Protein AF-A0A2G2MTS8-F1 (afdb_monomer)

Secondary structure (DSSP, 8-state):
-------------S-TTS-HHHHHHHHHHHHHHHHHHHHHTT-HHHHHHHHHHHHHHHHT--

pLDDT: mean 81.07, std 18.89, range [45.97, 98.06]

Solvent-accessible surface area (backbone atoms only — not comparable to full-atom values): 3891 Å² total; per-residue (Å²): 140,84,87,81,81,78,74,73,78,70,75,80,79,85,53,85,87,59,56,72,63,61,54,48,50,53,52,51,53,51,43,52,52,50,32,53,52,25,55,75,68,69,34,61,69,58,25,52,49,40,54,50,52,54,50,51,61,66,67,72,58,131

Mean predicted aligned error: 10.79 Å

Foldseek 3Di:
DDDDPPPPPDDPPPCVPPPVVVVLVVVLVVLVVQLVVCVVVVVVVSNVVSVVVNVVSVVPDD

Nearest PDB structures (foldseek):
  6ipc-assembly2_J  TM=6.712E-01  e=9.772E-01  Homo sapiens

Sequence (62 aa):
MGTKTGGSAKPVAIMDGIPASAVREYISDMLAELCVVAKQGGQEDLHALLKLTTQALRNTTP

Structure (mmCIF, N/CA/C/O backbone):
data_AF-A0A2G2MTS8-F1
#
_entry.id   AF-A0A2G2MTS8-F1
#
loop_
_atom_site.group_PDB
_atom_site.id
_atom_site.type_symbol
_atom_site.label_atom_id
_atom_site.label_alt_id
_atom_site.label_comp_id
_atom_site.label_asym_id
_atom_site.label_entity_id
_atom_site.label_seq_id
_atom_site.pdbx_PDB_ins_code
_atom_site.Cartn_x
_atom_site.Cartn_y
_atom_site.Cartn_z
_atom_site.occupancy
_atom_site.B_iso_or_equiv
_atom_site.auth_seq_id
_atom_site.auth_comp_id
_a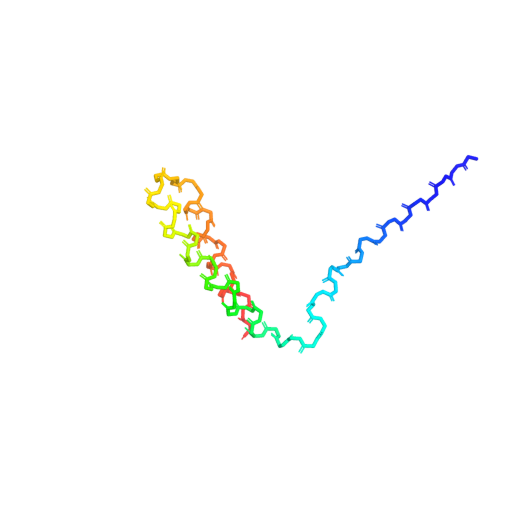tom_site.auth_asym_id
_atom_site.auth_atom_id
_atom_site.pdbx_PDB_model_num
ATOM 1 N N . MET A 1 1 ? 45.116 7.358 9.891 1.00 47.31 1 MET A N 1
ATOM 2 C CA . MET A 1 1 ? 43.812 7.863 10.372 1.00 47.31 1 MET A CA 1
ATOM 3 C C . MET A 1 1 ? 42.929 8.078 9.148 1.00 47.31 1 MET A C 1
ATOM 5 O O . MET A 1 1 ? 43.360 8.797 8.259 1.00 47.31 1 MET A O 1
ATOM 9 N N . GLY A 1 2 ? 41.776 7.402 9.062 1.00 45.97 2 G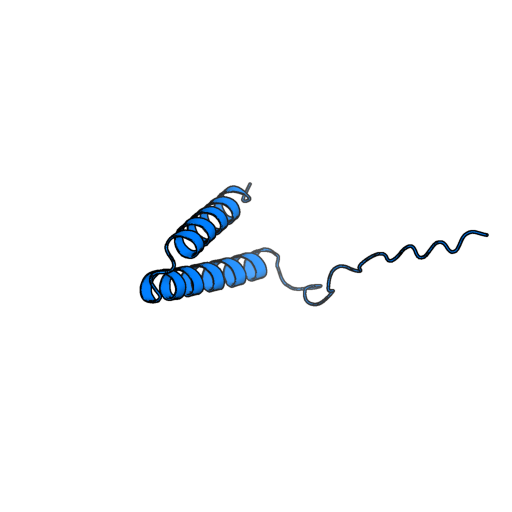LY A N 1
ATOM 10 C CA . GLY A 1 2 ? 40.762 7.628 8.019 1.00 45.97 2 GLY A CA 1
ATOM 11 C C . GLY A 1 2 ? 40.422 6.405 7.158 1.00 45.97 2 GLY A C 1
ATOM 12 O O . GLY A 1 2 ? 40.850 6.315 6.013 1.00 45.97 2 GLY A O 1
ATOM 13 N N . THR A 1 3 ? 39.627 5.472 7.686 1.00 49.56 3 THR A N 1
ATOM 14 C CA . THR A 1 3 ? 38.964 4.415 6.905 1.00 49.56 3 THR A CA 1
ATOM 15 C C . THR A 1 3 ? 37.736 4.997 6.207 1.00 49.56 3 THR A C 1
ATOM 17 O O . THR A 1 3 ? 36.776 5.390 6.869 1.00 49.56 3 THR A O 1
ATOM 20 N N . LYS A 1 4 ? 37.746 5.060 4.873 1.00 50.19 4 LYS A N 1
ATOM 21 C CA . LYS A 1 4 ? 36.596 5.508 4.076 1.00 50.19 4 LYS A CA 1
ATOM 22 C C . LYS A 1 4 ? 35.829 4.282 3.571 1.00 50.19 4 LYS A C 1
ATOM 24 O O . LYS A 1 4 ? 36.037 3.832 2.450 1.00 50.19 4 LYS A O 1
ATOM 29 N N . THR A 1 5 ? 34.956 3.716 4.402 1.00 52.81 5 THR A N 1
ATOM 30 C CA . THR A 1 5 ? 33.972 2.715 3.957 1.00 52.81 5 THR A CA 1
ATOM 31 C C . THR A 1 5 ? 32.825 3.439 3.262 1.00 52.81 5 THR A C 1
ATOM 33 O O . THR A 1 5 ? 31.795 3.740 3.861 1.00 52.81 5 THR A O 1
ATOM 36 N N . GLY A 1 6 ? 33.028 3.759 1.984 1.00 47.97 6 GLY A N 1
ATOM 37 C CA . GLY A 1 6 ? 31.956 4.136 1.068 1.00 47.97 6 GLY A CA 1
ATOM 38 C C . GLY A 1 6 ? 31.114 2.906 0.752 1.00 47.97 6 GLY A C 1
ATOM 39 O O . GLY A 1 6 ? 31.273 2.295 -0.299 1.00 47.97 6 GLY A O 1
ATOM 40 N N . GLY A 1 7 ? 30.266 2.504 1.698 1.00 46.75 7 GLY A N 1
ATOM 41 C CA . GLY A 1 7 ? 29.242 1.496 1.475 1.00 46.75 7 GLY A CA 1
ATOM 42 C C . GLY A 1 7 ? 28.173 2.072 0.559 1.00 46.75 7 GLY A C 1
ATOM 43 O O . GLY A 1 7 ? 27.150 2.557 1.030 1.00 46.75 7 GLY A O 1
ATOM 44 N N . SER A 1 8 ? 28.413 2.050 -0.752 1.00 55.09 8 SER A N 1
ATOM 45 C CA . SER A 1 8 ? 27.336 2.150 -1.729 1.00 55.09 8 SER A CA 1
ATOM 46 C C . SER A 1 8 ? 26.438 0.942 -1.498 1.00 55.09 8 SER A C 1
ATOM 48 O O . SER A 1 8 ? 26.774 -0.170 -1.906 1.00 55.09 8 SER A O 1
ATOM 50 N N . ALA A 1 9 ? 25.325 1.146 -0.794 1.00 55.38 9 ALA A N 1
ATOM 51 C CA . ALA A 1 9 ? 24.227 0.201 -0.806 1.00 55.38 9 ALA A CA 1
ATOM 52 C C . ALA A 1 9 ? 23.823 0.048 -2.275 1.00 55.38 9 ALA A C 1
ATOM 54 O O . ALA A 1 9 ? 23.196 0.935 -2.852 1.00 55.38 9 ALA A O 1
ATOM 55 N N . LYS A 1 10 ? 24.293 -1.026 -2.918 1.00 53.75 10 LYS A N 1
ATOM 56 C CA . LYS A 1 10 ? 23.821 -1.393 -4.246 1.00 53.75 10 LYS A CA 1
ATOM 57 C C . LYS A 1 10 ? 22.310 -1.558 -4.101 1.00 53.75 10 LYS A C 1
ATOM 59 O O . LYS A 1 10 ? 21.902 -2.332 -3.229 1.00 53.75 10 LYS A O 1
ATOM 64 N N . PRO A 1 11 ? 21.490 -0.838 -4.886 1.00 53.78 11 PRO A N 1
ATOM 65 C CA . PRO A 1 11 ? 20.080 -1.159 -4.984 1.00 53.78 11 PRO A CA 1
ATOM 66 C C . PRO A 1 11 ? 19.988 -2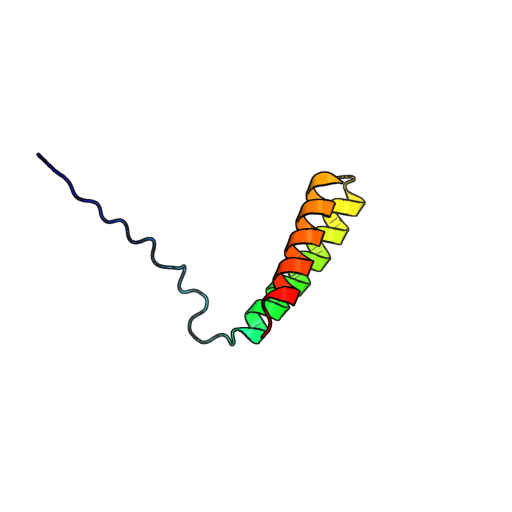.659 -5.230 1.00 53.78 11 PRO A C 1
ATOM 68 O O . PRO A 1 11 ? 20.743 -3.204 -6.037 1.00 53.78 11 PRO A O 1
ATOM 71 N N . VAL A 1 12 ? 19.156 -3.326 -4.445 1.00 55.53 12 VAL A N 1
ATOM 72 C CA . VAL A 1 12 ? 18.924 -4.761 -4.540 1.00 55.53 12 VAL A CA 1
ATOM 73 C C . VAL A 1 12 ? 18.565 -5.071 -5.998 1.00 55.53 12 VAL A C 1
ATOM 75 O O . VAL A 1 12 ? 17.476 -4.742 -6.457 1.00 55.53 12 VAL A O 1
ATOM 78 N N . ALA A 1 13 ? 19.514 -5.643 -6.743 1.00 55.66 13 ALA A N 1
ATOM 79 C CA . ALA A 1 13 ? 19.444 -5.892 -8.186 1.00 55.66 13 ALA A CA 1
ATOM 80 C C . ALA A 1 13 ? 18.529 -7.084 -8.524 1.00 55.66 13 ALA A C 1
ATOM 82 O O . ALA A 1 13 ? 18.851 -7.918 -9.361 1.00 55.66 13 ALA A O 1
ATOM 83 N N . ILE A 1 14 ? 17.397 -7.211 -7.828 1.00 57.38 14 ILE A N 1
ATOM 84 C CA . ILE A 1 14 ? 16.426 -8.296 -8.034 1.00 57.38 14 ILE A CA 1
ATOM 85 C C . ILE A 1 14 ? 15.481 -7.960 -9.210 1.00 57.38 14 ILE A C 1
ATOM 87 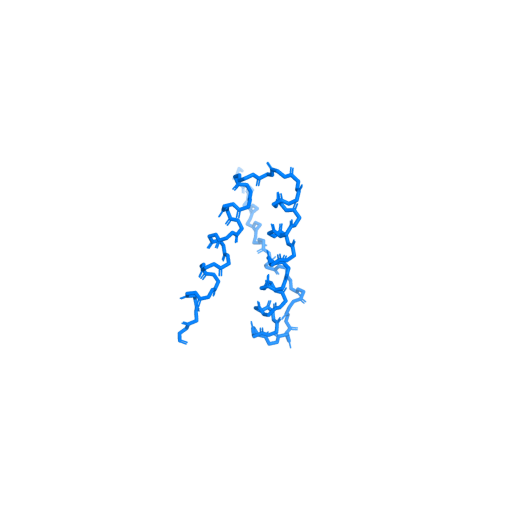O O . ILE A 1 14 ? 14.666 -8.781 -9.609 1.00 57.38 14 ILE A O 1
ATOM 91 N N . MET A 1 15 ? 15.591 -6.763 -9.801 1.00 56.75 15 MET A N 1
ATOM 92 C CA . MET A 1 15 ? 14.580 -6.219 -10.721 1.00 56.75 15 MET A CA 1
ATOM 93 C C . MET A 1 15 ? 15.143 -5.756 -12.070 1.00 56.75 15 MET A C 1
ATOM 95 O O . MET A 1 15 ? 14.403 -5.180 -12.866 1.00 56.75 15 MET A O 1
ATOM 99 N N . ASP A 1 16 ? 16.424 -6.013 -12.352 1.00 60.38 16 ASP A N 1
ATOM 100 C CA . ASP A 1 16 ? 16.985 -5.743 -13.678 1.00 60.38 16 ASP A CA 1
ATOM 101 C C . ASP A 1 16 ? 16.293 -6.654 -14.706 1.00 60.38 16 ASP A C 1
ATOM 103 O O . ASP A 1 16 ? 16.422 -7.876 -14.671 1.00 60.38 16 ASP A O 1
ATOM 107 N N . GLY A 1 17 ? 15.505 -6.047 -15.599 1.00 76.50 17 GLY A N 1
ATOM 108 C CA . GLY A 1 17 ? 14.744 -6.733 -16.650 1.00 76.50 17 GLY A CA 1
ATOM 109 C C . GLY A 1 17 ? 13.236 -6.857 -16.408 1.00 76.50 17 GLY A C 1
ATOM 110 O O . GLY A 1 17 ? 12.519 -7.245 -17.330 1.00 76.50 17 GLY A O 1
ATOM 111 N N . ILE A 1 18 ? 12.723 -6.491 -15.226 1.00 81.88 18 ILE A N 1
ATOM 112 C CA . ILE A 1 18 ? 11.273 -6.467 -14.977 1.00 81.88 18 ILE A CA 1
ATOM 113 C C . ILE A 1 18 ? 10.720 -5.095 -15.391 1.00 81.88 18 ILE A C 1
ATOM 115 O O . ILE A 1 18 ? 11.228 -4.071 -14.926 1.00 81.88 18 ILE A O 1
ATOM 119 N N . PRO A 1 19 ? 9.669 -5.028 -16.230 1.00 88.88 19 PRO A N 1
ATOM 120 C CA . PRO A 1 19 ? 9.035 -3.761 -16.563 1.00 88.88 19 PRO A CA 1
ATOM 121 C C . PRO A 1 19 ? 8.589 -3.019 -15.301 1.00 88.88 19 PRO A C 1
ATOM 123 O O . PRO A 1 19 ? 7.914 -3.584 -14.441 1.00 88.88 19 PRO A O 1
ATOM 126 N N . ALA A 1 20 ? 8.897 -1.724 -15.212 1.00 83.94 20 ALA A N 1
ATOM 127 C CA . ALA A 1 20 ? 8.488 -0.894 -14.078 1.00 83.94 20 ALA A CA 1
ATOM 128 C C . ALA A 1 20 ? 6.959 -0.866 -13.866 1.00 83.94 20 ALA A C 1
ATOM 130 O O . ALA A 1 20 ? 6.499 -0.540 -12.775 1.00 83.94 20 ALA A O 1
ATOM 131 N N . SER A 1 21 ? 6.169 -1.187 -14.897 1.00 88.38 21 SER A N 1
ATOM 132 C CA . SER A 1 21 ? 4.718 -1.387 -14.807 1.00 88.38 21 SER A CA 1
ATOM 133 C C . SER A 1 21 ? 4.354 -2.646 -14.020 1.00 88.38 21 SER A C 1
ATOM 135 O O . S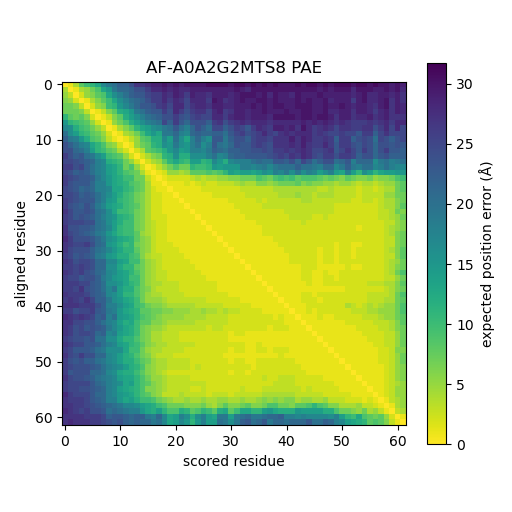ER A 1 21 ? 3.576 -2.545 -13.081 1.00 88.38 21 SER A O 1
ATOM 137 N N . ALA A 1 22 ? 4.967 -3.791 -14.332 1.00 89.06 22 ALA A N 1
ATOM 138 C CA . ALA A 1 22 ? 4.741 -5.055 -13.627 1.00 89.06 22 ALA A CA 1
ATOM 139 C C . ALA A 1 22 ? 5.158 -4.961 -12.152 1.00 89.06 22 ALA A C 1
ATOM 141 O O . ALA A 1 22 ? 4.474 -5.451 -11.260 1.00 89.06 22 ALA A O 1
ATOM 142 N N . VAL A 1 23 ? 6.254 -4.248 -11.881 1.00 88.81 23 VAL A N 1
ATOM 143 C CA . VAL A 1 23 ? 6.679 -3.914 -10.516 1.00 88.81 23 VAL A CA 1
ATOM 144 C C . VAL A 1 23 ? 5.622 -3.085 -9.788 1.00 88.81 23 VAL A C 1
ATOM 146 O O . VAL A 1 23 ? 5.305 -3.354 -8.631 1.00 88.81 23 VAL A O 1
ATOM 149 N N . ARG A 1 24 ? 5.079 -2.062 -10.456 1.00 88.12 24 ARG A N 1
ATOM 150 C CA . ARG A 1 24 ? 4.042 -1.192 -9.891 1.00 88.12 24 ARG A CA 1
ATOM 151 C C . ARG A 1 24 ? 2.754 -1.946 -9.598 1.00 88.12 24 ARG A C 1
ATOM 153 O O . ARG A 1 24 ? 2.164 -1.715 -8.549 1.00 88.12 24 ARG A O 1
ATOM 160 N N . GLU A 1 25 ? 2.343 -2.819 -10.507 1.00 90.94 25 GLU A N 1
ATOM 161 C CA . GLU A 1 25 ? 1.163 -3.669 -10.359 1.00 90.94 25 GLU A CA 1
ATOM 162 C C . GLU A 1 25 ? 1.326 -4.605 -9.160 1.00 90.94 25 GLU A C 1
ATOM 164 O O . GLU A 1 25 ? 0.520 -4.551 -8.237 1.00 90.94 25 GLU A O 1
ATOM 169 N N . TYR A 1 26 ? 2.457 -5.312 -9.076 1.00 92.94 26 TYR A N 1
ATOM 170 C CA . TYR A 1 26 ? 2.776 -6.167 -7.932 1.00 92.94 26 TYR A CA 1
ATOM 171 C C . TYR A 1 26 ? 2.747 -5.413 -6.591 1.00 92.94 26 TYR A C 1
ATOM 173 O O . TYR A 1 26 ? 2.168 -5.883 -5.611 1.00 92.94 26 TYR A O 1
ATOM 181 N N . ILE A 1 27 ? 3.353 -4.222 -6.531 1.00 92.25 27 ILE A N 1
ATOM 182 C CA . ILE A 1 27 ? 3.331 -3.392 -5.316 1.00 92.25 27 ILE A CA 1
ATOM 183 C C . ILE A 1 27 ? 1.901 -2.928 -5.000 1.00 92.25 27 ILE A C 1
ATOM 185 O O . ILE A 1 27 ? 1.517 -2.901 -3.832 1.00 92.25 27 ILE A O 1
ATOM 189 N N . SER A 1 28 ? 1.110 -2.566 -6.013 1.00 93.19 28 SER A N 1
ATOM 190 C CA . SER A 1 28 ? -0.284 -2.149 -5.836 1.00 93.19 28 SER A CA 1
ATOM 191 C C . SER A 1 28 ? -1.140 -3.273 -5.248 1.00 93.19 28 SER A C 1
ATOM 193 O O . SER A 1 28 ? -1.891 -3.025 -4.302 1.00 93.19 28 SER A O 1
ATOM 195 N N . ASP A 1 29 ? -0.998 -4.493 -5.761 1.00 95.00 29 ASP A N 1
ATOM 196 C CA . ASP A 1 29 ? -1.737 -5.663 -5.277 1.00 95.00 29 ASP A CA 1
ATOM 197 C C . ASP A 1 29 ? -1.349 -6.002 -3.835 1.00 95.00 29 ASP A C 1
ATOM 199 O O . ASP A 1 29 ? -2.215 -6.144 -2.968 1.00 95.00 29 ASP A O 1
ATOM 203 N N . MET A 1 30 ? -0.048 -5.990 -3.530 1.00 96.31 30 MET A N 1
ATOM 204 C CA . MET A 1 30 ? 0.450 -6.185 -2.167 1.00 96.31 30 MET A CA 1
ATOM 205 C C . MET A 1 30 ? -0.120 -5.143 -1.191 1.00 96.31 30 MET A C 1
ATOM 207 O O . MET A 1 30 ? -0.558 -5.485 -0.092 1.00 96.31 30 MET A O 1
ATOM 211 N N . LEU A 1 31 ? -0.135 -3.861 -1.570 1.00 96.38 31 LEU A N 1
ATOM 212 C CA . LEU A 1 31 ? -0.693 -2.798 -0.727 1.00 96.38 31 LEU A CA 1
ATOM 213 C C . LEU A 1 31 ? -2.197 -2.982 -0.485 1.00 96.38 31 LEU A C 1
ATOM 215 O O . LEU A 1 31 ? -2.677 -2.684 0.615 1.00 96.38 31 LEU A O 1
ATOM 219 N N . ALA A 1 32 ? -2.936 -3.478 -1.480 1.00 95.56 32 ALA A N 1
ATOM 220 C CA . ALA A 1 32 ? -4.357 -3.774 -1.340 1.00 95.56 32 ALA A CA 1
ATOM 221 C C . ALA A 1 32 ? -4.598 -4.905 -0.327 1.00 95.56 32 ALA A C 1
ATOM 223 O O . ALA A 1 32 ? -5.430 -4.749 0.573 1.00 95.56 32 ALA A O 1
ATOM 224 N N . GLU A 1 33 ? -3.836 -5.995 -0.414 1.00 97.44 33 GLU A N 1
ATOM 225 C CA . GLU A 1 33 ? -3.908 -7.104 0.545 1.00 97.44 33 GLU A CA 1
ATOM 226 C C . GLU A 1 33 ? -3.557 -6.649 1.967 1.00 97.44 33 GLU A C 1
ATOM 228 O O . GLU A 1 33 ? -4.304 -6.909 2.914 1.00 97.44 33 GLU A O 1
ATOM 233 N N . LEU A 1 34 ? -2.473 -5.885 2.121 1.00 97.50 34 LEU A N 1
ATOM 234 C CA . LEU A 1 34 ? -2.059 -5.353 3.419 1.00 97.50 34 LEU A CA 1
ATOM 235 C C . LEU A 1 34 ? -3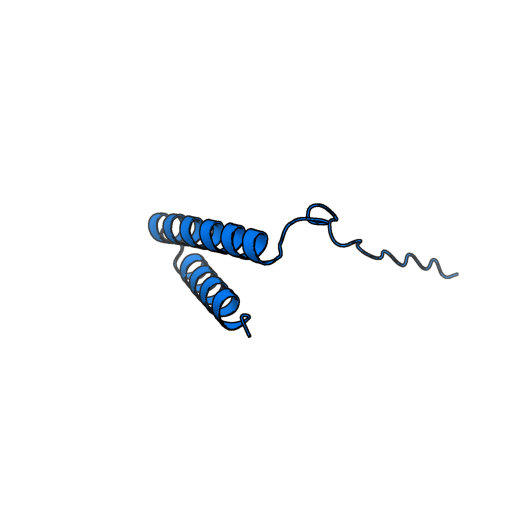.111 -4.416 4.024 1.00 97.50 34 LEU A C 1
ATOM 237 O O . LEU A 1 34 ? -3.315 -4.444 5.237 1.00 97.50 34 LEU A O 1
ATOM 241 N N . CYS A 1 35 ? -3.817 -3.617 3.213 1.00 97.38 35 CYS A N 1
ATOM 242 C CA . CYS A 1 35 ? -4.924 -2.791 3.707 1.00 97.38 35 CYS A CA 1
ATOM 243 C C . CYS A 1 35 ? -6.046 -3.650 4.298 1.00 97.38 35 CYS A C 1
ATOM 245 O O . CYS A 1 35 ? -6.589 -3.310 5.352 1.00 97.38 35 CYS A O 1
ATOM 247 N N . VAL A 1 36 ? -6.395 -4.756 3.632 1.00 97.19 36 VAL A N 1
ATOM 248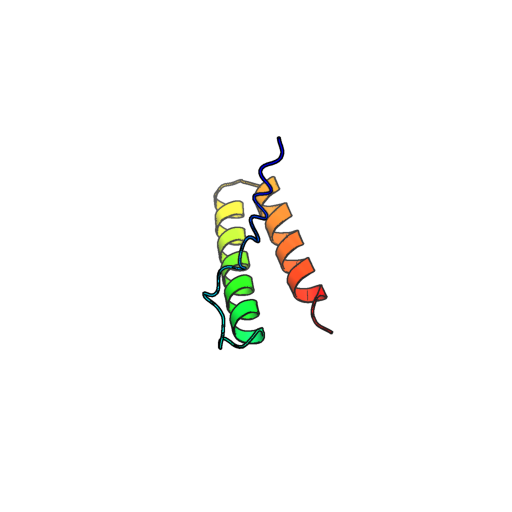 C CA . VAL A 1 36 ? -7.419 -5.691 4.118 1.00 97.19 36 VAL A CA 1
ATOM 249 C C . VAL A 1 36 ? -6.982 -6.306 5.444 1.00 97.19 36 VAL A C 1
ATOM 251 O O . VAL A 1 36 ? -7.755 -6.278 6.402 1.00 97.19 36 VAL A O 1
ATOM 254 N N . VAL A 1 37 ? -5.738 -6.784 5.527 1.00 97.69 37 VAL A N 1
ATOM 255 C CA . VAL A 1 37 ? -5.179 -7.379 6.750 1.00 97.69 37 VAL A CA 1
ATOM 256 C C . VAL A 1 37 ? -5.139 -6.365 7.897 1.00 97.69 37 VAL A C 1
ATOM 258 O O . VAL A 1 37 ? -5.600 -6.670 8.995 1.00 97.69 37 VAL A O 1
ATOM 261 N N . ALA A 1 38 ? -4.657 -5.144 7.651 1.00 97.88 38 ALA A N 1
ATOM 262 C CA . ALA A 1 38 ? -4.579 -4.095 8.669 1.00 97.88 38 ALA A CA 1
ATOM 263 C C . ALA A 1 38 ? -5.968 -3.719 9.207 1.00 97.88 38 ALA A C 1
ATOM 265 O O . ALA A 1 38 ? -6.156 -3.615 10.420 1.00 97.88 38 ALA A O 1
ATOM 266 N N . LYS A 1 39 ? -6.963 -3.590 8.318 1.00 97.12 39 LYS A N 1
ATOM 267 C CA . LYS A 1 39 ? -8.351 -3.308 8.702 1.00 97.12 39 LYS A CA 1
ATOM 268 C C . LYS A 1 39 ? -8.967 -4.451 9.511 1.00 97.12 39 LYS A C 1
ATOM 270 O O . LYS A 1 39 ? -9.610 -4.202 10.525 1.00 97.12 39 LYS A O 1
ATOM 275 N N . GLN A 1 40 ? -8.775 -5.699 9.084 1.00 97.88 40 GLN A N 1
ATOM 276 C CA . GLN A 1 40 ? -9.276 -6.873 9.811 1.00 97.88 40 GLN A CA 1
ATOM 277 C C . GLN A 1 40 ? -8.610 -7.029 11.184 1.00 97.88 40 GLN A C 1
ATOM 279 O O . GLN A 1 40 ? -9.262 -7.449 12.136 1.00 97.88 40 GLN A O 1
ATOM 284 N N . GLY A 1 41 ? -7.335 -6.656 11.296 1.00 97.50 41 GLY A N 1
ATOM 285 C CA . GLY A 1 41 ? -6.581 -6.668 12.546 1.00 97.50 41 GLY A CA 1
ATOM 286 C C . GLY A 1 41 ? -6.852 -5.483 13.480 1.00 97.50 41 GLY A C 1
ATOM 287 O O . GLY A 1 41 ? -6.218 -5.416 14.530 1.00 97.50 41 GLY A O 1
ATOM 288 N N . GLY A 1 42 ? -7.731 -4.541 13.115 1.00 97.38 42 GLY A N 1
ATOM 289 C CA . GLY A 1 42 ? -8.014 -3.337 13.911 1.00 97.38 42 GLY A CA 1
ATOM 290 C C . GLY A 1 42 ? -6.839 -2.355 14.006 1.00 97.38 42 GLY A C 1
ATOM 291 O O . GLY A 1 42 ? -6.764 -1.560 14.940 1.00 97.38 42 GLY A O 1
ATOM 292 N N . GLN A 1 43 ? -5.895 -2.418 13.065 1.00 98.06 43 GLN A N 1
ATOM 293 C CA . GLN A 1 43 ? -4.696 -1.580 13.037 1.00 98.06 43 GLN A CA 1
ATOM 294 C C . GLN A 1 43 ? -4.976 -0.312 12.225 1.00 98.06 43 GLN A C 1
ATOM 296 O O . GLN A 1 43 ? -4.520 -0.173 11.089 1.00 98.06 43 GLN A O 1
ATOM 301 N N . GLU A 1 44 ? -5.759 0.606 12.793 1.00 96.81 44 GLU A N 1
ATOM 302 C CA . GLU A 1 44 ? -6.252 1.796 12.079 1.00 96.81 44 GLU A CA 1
ATOM 303 C C . GLU A 1 44 ? -5.126 2.712 11.575 1.00 96.81 44 GLU A C 1
ATOM 305 O O . GLU A 1 44 ? -5.179 3.167 10.431 1.00 96.81 44 GLU A O 1
ATOM 310 N N . ASP A 1 45 ? -4.066 2.914 12.363 1.00 97.44 45 ASP A N 1
ATOM 311 C CA . ASP A 1 45 ? -2.919 3.737 11.951 1.00 97.44 45 ASP A CA 1
ATOM 312 C C . ASP A 1 45 ? -2.170 3.117 10.765 1.00 97.44 45 ASP A C 1
ATOM 314 O O . ASP A 1 45 ? -1.822 3.805 9.801 1.00 97.44 45 ASP A O 1
ATOM 318 N N . LEU A 1 46 ? -1.964 1.795 10.794 1.00 97.25 46 LEU A N 1
ATOM 319 C CA . LEU A 1 46 ? -1.327 1.078 9.691 1.00 97.25 46 LEU A CA 1
ATOM 320 C C . LEU A 1 46 ? -2.214 1.103 8.444 1.00 97.25 46 LEU A C 1
ATOM 322 O O . LEU A 1 46 ? -1.731 1.357 7.342 1.00 97.25 46 LEU A O 1
ATOM 326 N N . HIS A 1 47 ? -3.515 0.882 8.608 1.00 97.75 47 HIS A N 1
ATOM 327 C CA . HIS A 1 47 ? -4.479 0.951 7.516 1.00 97.75 47 HIS A CA 1
ATOM 328 C C . HIS A 1 47 ? -4.512 2.353 6.882 1.00 97.75 47 HIS A C 1
ATOM 330 O O . HIS A 1 47 ? -4.507 2.473 5.653 1.00 97.75 47 HIS A O 1
ATOM 336 N N . ALA A 1 48 ? -4.472 3.419 7.688 1.00 96.94 48 ALA A N 1
ATOM 337 C CA . ALA A 1 48 ? -4.384 4.792 7.200 1.00 96.94 48 ALA A CA 1
ATOM 338 C C . ALA A 1 48 ? -3.082 5.044 6.422 1.00 96.94 48 ALA A C 1
ATOM 340 O O . ALA A 1 48 ? -3.125 5.604 5.321 1.00 96.94 48 ALA A O 1
ATOM 341 N N . LEU A 1 49 ? -1.944 4.576 6.944 1.00 97.69 49 LEU A N 1
ATOM 342 C CA . LEU A 1 49 ? -0.649 4.692 6.274 1.00 97.69 49 LEU A CA 1
ATOM 343 C C . LEU A 1 49 ? -0.651 3.972 4.917 1.00 97.69 49 LEU A C 1
ATOM 345 O O . LEU A 1 49 ? -0.296 4.573 3.905 1.00 97.69 49 LEU A O 1
ATOM 349 N N . LEU A 1 50 ? -1.127 2.726 4.864 1.00 97.06 50 LEU A N 1
ATOM 350 C CA . LEU A 1 50 ? -1.188 1.936 3.630 1.00 97.06 50 LEU A CA 1
ATOM 351 C C . LEU A 1 50 ? -2.112 2.570 2.576 1.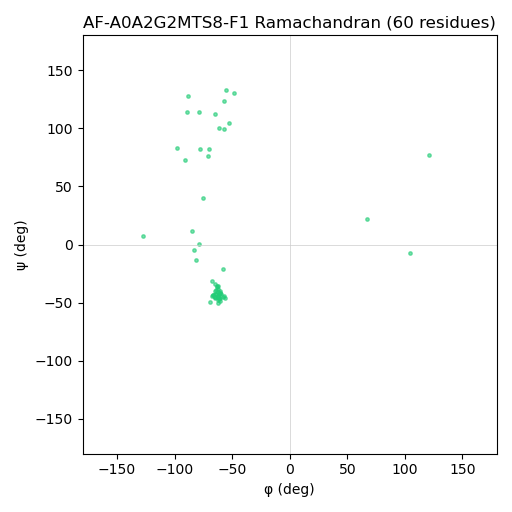00 97.06 50 LEU A C 1
ATOM 353 O O . LEU A 1 50 ? -1.789 2.576 1.382 1.00 97.06 50 LEU A O 1
ATOM 357 N N . LYS A 1 51 ? -3.226 3.184 2.999 1.00 94.94 51 LYS A N 1
ATOM 358 C CA . LYS A 1 51 ? -4.096 3.962 2.102 1.00 94.94 51 LYS A CA 1
ATOM 359 C C . LYS A 1 51 ? -3.389 5.184 1.520 1.00 94.94 51 LYS A C 1
ATOM 361 O O . LYS A 1 51 ? -3.614 5.496 0.348 1.00 94.94 51 LYS A O 1
ATOM 366 N N . LEU A 1 52 ? -2.573 5.884 2.307 1.00 95.88 52 LEU A N 1
ATOM 367 C CA . LEU A 1 52 ? -1.782 7.020 1.823 1.00 95.88 52 LEU A CA 1
ATOM 368 C C . LEU A 1 52 ? -0.699 6.558 0.844 1.00 95.88 52 LEU A C 1
ATOM 370 O O . LEU A 1 52 ? -0.561 7.142 -0.229 1.00 95.88 52 LEU A O 1
ATOM 374 N N . THR A 1 53 ? 0.006 5.469 1.154 1.00 94.00 53 THR A N 1
ATOM 375 C CA . THR A 1 53 ? 1.017 4.879 0.262 1.00 94.00 53 THR A CA 1
ATOM 376 C C . THR A 1 53 ? 0.409 4.442 -1.072 1.00 94.00 53 THR A C 1
ATOM 378 O O . THR A 1 53 ? 0.973 4.727 -2.127 1.00 94.00 53 THR A O 1
ATOM 381 N N . THR A 1 54 ? -0.781 3.835 -1.051 1.00 92.50 54 THR A N 1
ATOM 382 C CA . THR A 1 54 ? -1.511 3.441 -2.270 1.00 92.50 54 THR A CA 1
ATOM 383 C C . THR A 1 54 ? -1.883 4.653 -3.131 1.00 92.50 54 THR A C 1
ATOM 385 O O . THR A 1 54 ? -1.764 4.610 -4.355 1.00 92.50 54 THR A O 1
ATOM 388 N N . GLN A 1 55 ? -2.313 5.758 -2.512 1.00 92.00 55 GLN A N 1
ATOM 389 C CA . GLN A 1 55 ? -2.608 7.005 -3.228 1.00 92.00 55 GLN A CA 1
ATOM 390 C C . GLN A 1 55 ? -1.343 7.630 -3.825 1.00 92.00 55 GLN A C 1
ATOM 392 O O . GLN A 1 55 ? -1.348 8.030 -4.987 1.00 92.00 55 GLN A O 1
ATOM 397 N N . ALA A 1 56 ? -0.247 7.663 -3.064 1.00 90.12 56 ALA A N 1
ATOM 398 C CA . ALA A 1 56 ? 1.034 8.170 -3.545 1.00 90.12 56 ALA A CA 1
ATOM 399 C C . ALA A 1 56 ? 1.533 7.376 -4.762 1.00 90.12 56 ALA A C 1
ATOM 401 O O . ALA A 1 56 ? 1.942 7.976 -5.753 1.00 90.12 56 ALA A O 1
ATOM 402 N N . LEU A 1 57 ? 1.411 6.044 -4.736 1.00 87.50 57 LEU A N 1
ATOM 403 C CA . LEU A 1 57 ? 1.782 5.188 -5.863 1.00 87.50 57 LEU A CA 1
ATOM 404 C C . LEU A 1 57 ? 1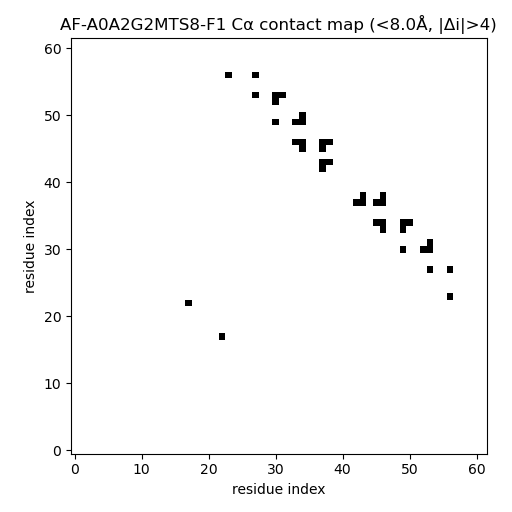.026 5.572 -7.145 1.00 87.50 57 LEU A C 1
ATOM 406 O O . LEU A 1 57 ? 1.643 5.715 -8.198 1.00 87.50 57 LEU A O 1
ATOM 410 N N . ARG A 1 58 ? -0.286 5.823 -7.045 1.00 83.88 58 ARG A N 1
ATOM 411 C CA . ARG A 1 58 ? -1.131 6.244 -8.179 1.00 83.88 58 ARG A CA 1
ATOM 412 C C . ARG A 1 58 ? -0.794 7.645 -8.699 1.00 83.88 58 ARG A C 1
ATOM 414 O O . ARG A 1 58 ? -0.911 7.893 -9.894 1.00 83.88 58 ARG A O 1
ATOM 421 N N . ASN A 1 59 ? -0.337 8.541 -7.827 1.00 81.00 59 ASN A N 1
ATOM 422 C CA . ASN A 1 59 ? 0.009 9.919 -8.191 1.00 81.00 59 ASN A CA 1
ATOM 423 C C . ASN A 1 59 ? 1.407 10.055 -8.820 1.00 81.00 59 ASN A C 1
ATOM 425 O O . ASN A 1 59 ? 1.723 11.096 -9.383 1.00 81.00 59 ASN A O 1
ATOM 429 N N . THR A 1 60 ? 2.252 9.023 -8.736 1.00 68.69 60 THR A N 1
ATOM 430 C CA . THR A 1 60 ? 3.589 9.002 -9.372 1.00 68.69 60 THR A CA 1
ATOM 431 C C . THR A 1 60 ? 3.573 8.555 -10.839 1.00 68.69 60 THR A C 1
ATOM 433 O O . THR A 1 60 ? 4.622 8.279 -11.426 1.00 68.69 60 THR A O 1
ATOM 436 N N . THR A 1 61 ? 2.384 8.467 -11.431 1.00 55.34 61 THR A N 1
ATOM 437 C CA . THR A 1 61 ? 2.181 8.196 -12.855 1.00 55.34 61 THR A CA 1
ATOM 438 C C . THR A 1 61 ? 2.155 9.537 -13.604 1.00 55.34 61 THR A C 1
ATOM 440 O O . THR A 1 61 ? 1.263 10.331 -13.309 1.00 55.34 61 THR A O 1
ATOM 443 N N . PRO A 1 62 ? 3.123 9.847 -14.492 1.00 54.00 62 PRO A N 1
ATOM 444 C CA . PRO A 1 62 ? 2.965 10.932 -15.460 1.00 54.00 62 PRO A CA 1
ATOM 445 C C . PRO A 1 62 ? 1.857 10.630 -16.477 1.00 54.00 62 PRO A C 1
ATOM 447 O O . PRO A 1 62 ? 1.571 9.429 -16.704 1.00 54.00 62 PRO A O 1
#

Radius of gyration: 17.04 Å; Cα contacts (8 Å, |Δi|>4): 20; chains: 1; bounding box: 53×19×31 Å